Protein AF-A0A534SG46-F1 (afdb_monomer_lite)

Foldseek 3Di:
DDPPPLVCPVPDDPPDPFDVVLVSLVVVLVVVCCVQNQVNDNDDDDDDGPPVVVVPVVDDDPDDDPCPPPDPVCCDSPNPVNSNVD

Radius of gyration: 14.85 Å; chains: 1; bounding box: 37×29×41 Å

Sequence (86 aa):
MEENIDLLDDILIQERSINLQTLSDVITLAVEIAREGREGRRIGTLFVISDEETVLASSKPLILDPLWYHPGDEKHIKNPNMRETI

Structure (mmCIF, N/CA/C/O backbone):
data_AF-A0A534SG46-F1
#
_entry.id   AF-A0A534SG46-F1
#
loop_
_atom_site.group_PDB
_atom_site.id
_atom_site.type_symbol
_atom_site.label_atom_id
_atom_site.label_alt_id
_atom_site.label_comp_id
_atom_site.label_asym_id
_atom_site.label_entity_id
_atom_site.label_seq_id
_atom_site.pdbx_PDB_ins_code
_atom_site.Cartn_x
_atom_site.Cartn_y
_atom_site.Cartn_z
_atom_site.occupancy
_atom_site.B_iso_or_equiv
_atom_site.auth_seq_id
_atom_site.auth_comp_id
_atom_site.auth_asym_id
_atom_site.auth_atom_id
_atom_site.pdbx_PDB_model_num
ATOM 1 N N . MET A 1 1 ? -16.914 7.926 -24.742 1.00 40.66 1 MET A N 1
ATOM 2 C CA . MET A 1 1 ? -17.634 6.667 -24.488 1.00 40.66 1 MET A CA 1
ATOM 3 C C . MET A 1 1 ? -16.629 5.772 -23.800 1.00 40.66 1 MET A C 1
ATOM 5 O O . MET A 1 1 ? -15.908 5.057 -24.469 1.00 40.66 1 MET A O 1
ATOM 9 N N . GLU A 1 2 ? -16.489 5.938 -22.494 1.00 39.06 2 GLU A N 1
ATOM 10 C CA . GLU A 1 2 ? -15.734 5.019 -21.647 1.00 39.06 2 GLU A CA 1
ATOM 11 C C . GLU A 1 2 ? -16.664 4.754 -20.476 1.00 39.06 2 GLU A C 1
ATOM 13 O O . GLU A 1 2 ? -16.773 5.548 -19.545 1.00 39.06 2 GLU A O 1
ATOM 18 N N . GLU A 1 3 ? -17.458 3.698 -20.623 1.00 42.06 3 GLU A N 1
ATOM 19 C CA . GLU A 1 3 ? -18.115 3.062 -19.492 1.00 42.06 3 GLU A CA 1
ATOM 20 C C . GLU A 1 3 ? -16.998 2.467 -18.638 1.00 42.06 3 GLU A C 1
ATOM 22 O O . GLU A 1 3 ? -16.556 1.340 -18.848 1.00 42.06 3 GLU A O 1
ATOM 27 N N . ASN A 1 4 ? -16.484 3.269 -17.710 1.00 50.97 4 ASN A N 1
ATOM 28 C CA . ASN A 1 4 ? -15.740 2.743 -16.585 1.00 50.97 4 ASN A CA 1
ATOM 29 C C . ASN A 1 4 ? -16.800 2.194 -15.633 1.00 50.97 4 ASN A C 1
ATOM 31 O O . ASN A 1 4 ? -17.334 2.914 -14.794 1.00 50.97 4 ASN A O 1
ATOM 35 N N . ILE A 1 5 ? -17.219 0.955 -15.886 1.00 49.69 5 ILE A N 1
ATOM 36 C CA . ILE A 1 5 ? -17.948 0.167 -14.900 1.00 49.69 5 ILE A CA 1
ATOM 37 C C . ILE A 1 5 ? -16.941 -0.003 -13.767 1.00 49.69 5 ILE A C 1
ATOM 39 O O . ILE A 1 5 ? -16.028 -0.822 -13.888 1.00 49.69 5 ILE A O 1
ATOM 43 N N . ASP A 1 6 ? -17.036 0.832 -12.732 1.00 67.50 6 ASP A N 1
ATOM 44 C CA . ASP A 1 6 ? -16.239 0.668 -11.525 1.00 67.50 6 ASP A CA 1
ATOM 45 C C . ASP A 1 6 ? -16.719 -0.650 -10.916 1.00 67.50 6 ASP A C 1
ATOM 47 O O . ASP A 1 6 ? -17.780 -0.759 -10.306 1.00 67.50 6 ASP A O 1
ATOM 51 N N . LEU A 1 7 ? -15.985 -1.715 -11.245 1.00 67.19 7 LEU A N 1
ATOM 52 C CA . LEU A 1 7 ? -16.339 -3.120 -11.030 1.00 67.19 7 LEU A CA 1
ATOM 53 C C . LEU A 1 7 ? -16.576 -3.437 -9.545 1.00 67.19 7 LEU A C 1
ATOM 55 O O . LEU A 1 7 ? -17.030 -4.526 -9.194 1.00 67.19 7 LEU A O 1
ATOM 59 N N . LEU A 1 8 ? -16.229 -2.484 -8.682 1.00 74.00 8 LEU A N 1
ATOM 60 C CA . LEU A 1 8 ? -16.317 -2.549 -7.242 1.00 74.00 8 LEU A CA 1
ATOM 61 C C . LEU A 1 8 ? -17.466 -1.695 -6.674 1.00 74.00 8 LEU A C 1
ATOM 63 O O . LEU A 1 8 ? -17.735 -1.809 -5.482 1.00 74.00 8 LEU A O 1
ATOM 67 N N . ASP A 1 9 ? -18.193 -0.909 -7.475 1.00 75.19 9 ASP A N 1
ATOM 68 C CA . ASP A 1 9 ? -19.301 -0.056 -7.003 1.00 75.19 9 ASP A CA 1
ATOM 69 C C . ASP A 1 9 ? -20.346 -0.838 -6.196 1.00 75.19 9 ASP A C 1
ATOM 71 O O . ASP A 1 9 ? -2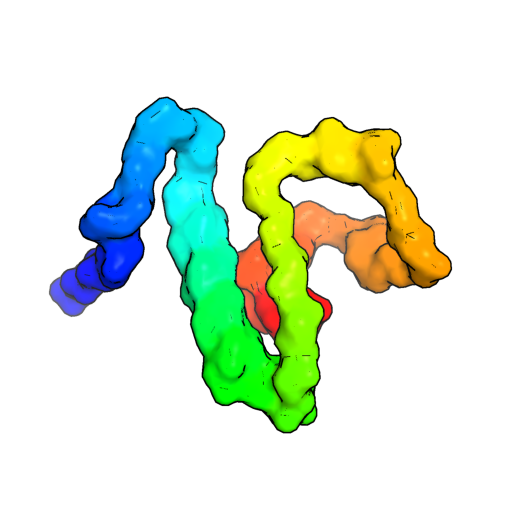0.815 -0.374 -5.157 1.00 75.19 9 ASP A O 1
ATOM 75 N N . ASP A 1 10 ? -20.648 -2.069 -6.619 1.00 71.19 10 ASP A N 1
ATOM 76 C CA . ASP A 1 10 ? -21.625 -2.941 -5.958 1.00 71.19 10 ASP A CA 1
ATOM 77 C C . ASP A 1 10 ? -21.156 -3.465 -4.585 1.00 71.19 10 ASP A C 1
ATOM 79 O O . ASP A 1 10 ? -21.972 -3.930 -3.784 1.00 71.19 10 ASP A O 1
ATOM 83 N N . ILE A 1 11 ? -19.850 -3.414 -4.295 1.00 74.56 11 ILE A N 1
ATOM 84 C CA . ILE A 1 11 ? -19.259 -3.895 -3.032 1.00 74.56 11 ILE A CA 1
ATOM 85 C C . ILE A 1 11 ? -18.721 -2.763 -2.144 1.00 74.56 11 ILE A C 1
ATOM 87 O O . ILE A 1 11 ? -18.466 -2.981 -0.955 1.00 74.56 11 ILE A O 1
ATOM 91 N N . LEU A 1 12 ? -18.540 -1.559 -2.691 1.00 72.12 12 LEU A N 1
ATOM 92 C CA . LEU A 1 12 ? -18.040 -0.395 -1.969 1.00 72.12 12 LEU A CA 1
ATOM 93 C C . LEU A 1 12 ? -19.181 0.293 -1.204 1.00 72.12 12 LEU A C 1
ATOM 95 O O . LEU A 1 12 ? -19.978 1.053 -1.745 1.00 72.12 12 LEU A O 1
ATOM 99 N N . ILE A 1 13 ? -19.246 0.053 0.105 1.00 68.25 13 ILE A N 1
ATOM 100 C CA . ILE A 1 13 ? -20.256 0.663 0.977 1.00 68.25 13 ILE A CA 1
ATOM 101 C C . ILE A 1 13 ? -19.837 2.103 1.330 1.00 68.25 13 ILE A C 1
ATOM 103 O O . ILE A 1 13 ? -18.823 2.314 1.996 1.00 68.25 13 ILE A O 1
ATOM 107 N N . GLN A 1 14 ? -20.653 3.099 0.963 1.00 64.38 14 GLN A N 1
ATOM 108 C CA . GLN A 1 14 ? -20.406 4.533 1.233 1.00 64.38 14 GLN A CA 1
ATOM 109 C C . GLN A 1 14 ? -20.585 4.967 2.706 1.00 64.38 14 GLN A C 1
ATOM 111 O O . GLN A 1 14 ? -20.634 6.153 3.017 1.00 64.38 14 GLN A O 1
ATOM 116 N N . GLU A 1 15 ? -20.716 4.028 3.637 1.00 63.72 15 GLU A N 1
ATOM 117 C CA . GLU A 1 15 ? -21.126 4.303 5.021 1.00 63.72 15 GLU A CA 1
ATOM 118 C C . GLU A 1 15 ? -19.994 4.892 5.884 1.00 63.72 15 GLU A C 1
ATOM 120 O O . GLU A 1 15 ? -20.232 5.413 6.973 1.00 63.72 15 GLU A O 1
ATOM 125 N N . ARG A 1 16 ? -18.746 4.850 5.404 1.00 63.19 16 ARG A N 1
ATOM 126 C CA . ARG A 1 16 ? -17.580 5.396 6.109 1.00 63.19 16 ARG A CA 1
ATOM 127 C C . ARG A 1 16 ? -16.954 6.521 5.291 1.00 63.19 16 ARG A C 1
ATOM 129 O O . ARG A 1 16 ? -16.923 6.433 4.069 1.00 63.19 16 ARG A O 1
ATOM 136 N N . SER A 1 17 ? -16.400 7.532 5.966 1.00 69.12 17 SER A N 1
ATOM 137 C CA . SER A 1 17 ? -15.575 8.612 5.389 1.00 69.12 17 SER A CA 1
ATOM 138 C C . SER A 1 17 ? -14.247 8.084 4.817 1.00 69.12 17 SER A C 1
ATOM 140 O O . SER A 1 17 ? -13.165 8.514 5.209 1.00 69.12 17 SER A O 1
ATOM 142 N N . ILE A 1 18 ? -14.324 7.089 3.940 1.00 73.06 18 ILE A N 1
ATOM 143 C CA . ILE A 1 18 ? -13.211 6.406 3.295 1.00 73.06 18 ILE A CA 1
ATOM 144 C C . ILE A 1 18 ? -13.144 6.911 1.860 1.00 73.06 18 ILE A C 1
ATOM 146 O O . ILE A 1 18 ? -14.159 7.072 1.183 1.00 73.06 18 ILE A O 1
ATOM 150 N N . ASN A 1 19 ? -11.927 7.149 1.383 1.00 81.75 19 ASN A N 1
ATOM 151 C CA . ASN A 1 19 ? -11.698 7.456 -0.016 1.00 81.75 19 ASN A CA 1
ATOM 152 C C . ASN A 1 19 ? -11.929 6.186 -0.855 1.00 81.75 19 ASN A C 1
ATOM 154 O O . ASN A 1 19 ? -11.076 5.297 -0.893 1.00 81.75 19 ASN A O 1
ATOM 158 N N . LEU A 1 20 ? -13.092 6.104 -1.508 1.00 83.56 20 LEU A N 1
ATOM 159 C CA . LEU A 1 20 ? -13.485 4.952 -2.329 1.00 83.56 20 LEU A CA 1
ATOM 160 C C . LEU A 1 20 ? -12.530 4.714 -3.49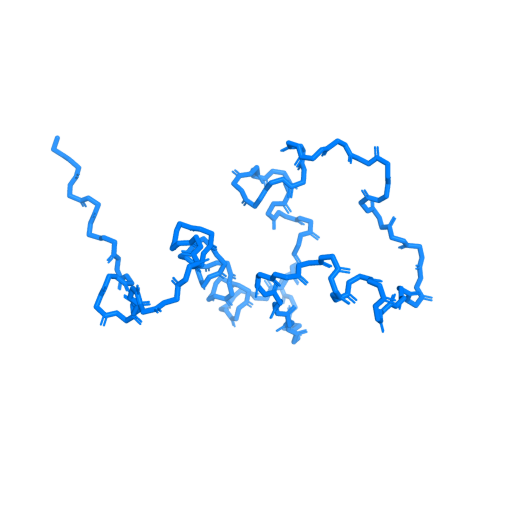8 1.00 83.56 20 LEU A C 1
ATOM 162 O O . LEU A 1 20 ? -12.265 3.566 -3.837 1.00 83.56 20 LEU A O 1
ATOM 166 N N . GLN A 1 21 ? -11.946 5.778 -4.053 1.00 84.56 21 GLN A N 1
ATOM 167 C CA . GLN A 1 21 ? -10.960 5.649 -5.119 1.00 84.56 21 GLN A CA 1
ATOM 168 C C . GLN A 1 21 ? -9.710 4.919 -4.623 1.00 84.56 21 GLN A C 1
ATOM 170 O O . GLN A 1 21 ? -9.252 3.986 -5.272 1.00 84.56 21 GLN A O 1
ATOM 175 N N . THR A 1 22 ? -9.174 5.309 -3.462 1.00 85.75 22 THR A N 1
ATOM 176 C CA . THR A 1 22 ? -8.021 4.617 -2.865 1.00 85.75 22 THR A CA 1
ATOM 177 C C . THR A 1 22 ? -8.358 3.160 -2.564 1.00 85.75 22 THR A C 1
ATOM 179 O O . THR A 1 22 ? -7.541 2.280 -2.815 1.00 85.75 22 THR A O 1
ATOM 182 N N . LEU A 1 23 ? -9.561 2.889 -2.055 1.00 87.19 23 LEU A N 1
ATOM 183 C CA . LEU A 1 23 ? -10.002 1.527 -1.767 1.00 87.19 23 LEU A CA 1
ATOM 184 C C . LEU A 1 23 ? -10.093 0.673 -3.044 1.00 87.19 23 LEU A C 1
ATOM 186 O O . LEU A 1 23 ? -9.586 -0.448 -3.053 1.00 87.19 23 LEU A O 1
ATOM 190 N N . SER A 1 24 ? -10.665 1.216 -4.121 1.00 88.31 24 SER A N 1
ATOM 191 C CA . SER A 1 24 ? -10.746 0.563 -5.434 1.00 88.31 24 SER A CA 1
ATOM 192 C C . SER A 1 24 ? -9.350 0.263 -6.008 1.00 88.31 24 SER A C 1
ATOM 194 O O . SER A 1 24 ? -9.055 -0.877 -6.388 1.00 88.31 24 SER A O 1
ATOM 196 N N . ASP A 1 25 ? -8.437 1.241 -5.952 1.00 88.56 25 ASP A N 1
ATOM 197 C CA . ASP A 1 25 ? -7.050 1.087 -6.414 1.00 88.56 25 ASP A CA 1
ATOM 198 C C . ASP A 1 25 ? -6.296 -0.010 -5.627 1.00 88.56 25 ASP A C 1
ATOM 200 O O . ASP A 1 25 ? -5.551 -0.801 -6.218 1.00 88.56 25 ASP A O 1
ATOM 204 N N . VAL A 1 26 ? -6.497 -0.080 -4.301 1.00 90.56 26 VAL A N 1
ATOM 205 C CA . VAL A 1 26 ? -5.869 -1.084 -3.420 1.00 90.56 26 VAL A CA 1
ATOM 206 C C . VAL A 1 26 ? -6.444 -2.479 -3.654 1.00 90.56 26 VAL A C 1
ATOM 208 O O . VAL A 1 26 ? -5.677 -3.437 -3.733 1.00 90.56 26 VAL A O 1
ATOM 211 N N . ILE A 1 27 ? -7.767 -2.622 -3.785 1.00 91.12 27 ILE A N 1
ATOM 212 C CA . ILE A 1 27 ? -8.396 -3.924 -4.069 1.00 91.12 27 ILE A CA 1
ATOM 213 C C . ILE A 1 27 ? -7.889 -4.469 -5.405 1.00 91.12 27 ILE A C 1
ATOM 215 O O . ILE A 1 27 ? -7.521 -5.642 -5.490 1.00 91.12 27 ILE A O 1
ATOM 219 N N . THR A 1 28 ? -7.808 -3.612 -6.422 1.00 90.12 28 THR A N 1
ATOM 220 C CA . THR A 1 28 ? -7.267 -3.980 -7.734 1.00 90.12 28 THR A CA 1
ATOM 221 C C . THR A 1 28 ? -5.831 -4.498 -7.610 1.00 90.12 28 THR A C 1
ATOM 223 O O . THR A 1 28 ? -5.534 -5.600 -8.074 1.00 90.12 28 THR A O 1
ATOM 226 N N . LEU A 1 29 ? -4.960 -3.769 -6.900 1.00 89.56 29 LEU A N 1
ATOM 227 C CA . LEU A 1 29 ? -3.580 -4.201 -6.642 1.00 89.56 29 LEU A CA 1
ATOM 228 C C . LEU A 1 29 ? -3.517 -5.524 -5.859 1.00 89.56 29 LEU A C 1
ATOM 230 O O . LEU A 1 29 ? -2.724 -6.406 -6.182 1.00 89.56 29 LEU A O 1
ATOM 234 N N . ALA A 1 30 ? -4.370 -5.704 -4.850 1.00 90.94 30 ALA A N 1
ATOM 235 C CA . ALA A 1 30 ? -4.408 -6.932 -4.063 1.00 90.94 30 ALA A CA 1
ATOM 236 C C . ALA A 1 30 ? -4.766 -8.158 -4.923 1.00 90.94 30 ALA A C 1
ATOM 238 O O . ALA A 1 30 ? -4.173 -9.225 -4.748 1.00 90.94 30 ALA A O 1
ATOM 239 N N . VAL A 1 31 ? -5.696 -8.011 -5.873 1.00 91.19 31 VAL A N 1
ATOM 240 C CA . VAL A 1 31 ? -6.057 -9.074 -6.826 1.00 91.19 31 VAL A CA 1
ATOM 241 C C . VAL A 1 31 ? -4.904 -9.377 -7.787 1.00 91.19 31 VAL A C 1
ATOM 243 O O . VAL A 1 31 ? -4.627 -10.551 -8.048 1.00 91.19 31 VAL A O 1
ATOM 246 N N . GLU A 1 32 ? -4.205 -8.353 -8.284 1.00 89.00 32 GLU A N 1
ATOM 247 C CA . GLU A 1 32 ? -3.009 -8.521 -9.122 1.00 89.00 32 GLU A CA 1
ATOM 248 C C . GLU A 1 32 ? -1.925 -9.320 -8.386 1.00 89.00 32 GLU A C 1
ATOM 250 O O . GLU A 1 32 ? -1.490 -10.362 -8.884 1.00 89.00 32 GLU A O 1
ATOM 255 N N . ILE A 1 33 ? -1.580 -8.916 -7.158 1.00 90.44 33 ILE A N 1
ATOM 256 C CA . ILE A 1 33 ? -0.603 -9.621 -6.312 1.00 90.44 33 ILE A CA 1
ATOM 257 C C . ILE A 1 33 ? -1.060 -11.053 -6.018 1.00 90.44 33 ILE A C 1
ATOM 259 O O . ILE A 1 33 ? -0.253 -11.981 -6.066 1.00 90.44 33 ILE A O 1
ATOM 263 N N . ALA A 1 34 ? -2.346 -11.273 -5.740 1.00 90.25 34 ALA A N 1
ATOM 264 C CA . ALA A 1 34 ? -2.865 -12.613 -5.476 1.00 90.25 34 ALA A CA 1
ATOM 265 C C . ALA A 1 34 ? -2.758 -13.539 -6.701 1.00 90.25 34 ALA A C 1
ATOM 267 O O . ALA A 1 34 ? -2.521 -14.742 -6.547 1.00 90.25 34 ALA A O 1
ATOM 268 N N . ARG A 1 35 ? -2.931 -12.994 -7.914 1.00 90.62 35 ARG A N 1
ATOM 269 C CA . ARG A 1 35 ? -2.895 -13.763 -9.165 1.00 90.62 35 ARG A CA 1
ATOM 270 C C . ARG A 1 35 ? -1.474 -14.006 -9.665 1.00 90.62 35 ARG A C 1
ATOM 272 O O . ARG A 1 35 ? -1.157 -15.128 -10.061 1.00 90.62 35 ARG A O 1
ATOM 279 N N . GLU A 1 36 ? -0.651 -12.967 -9.699 1.00 89.50 36 GLU A N 1
ATOM 280 C CA . GLU A 1 36 ? 0.683 -12.998 -10.314 1.00 89.50 36 GLU A CA 1
ATOM 281 C C . GLU A 1 36 ? 1.788 -13.289 -9.298 1.00 89.50 36 GLU A C 1
ATOM 283 O O . GLU A 1 36 ? 2.834 -13.848 -9.641 1.00 89.50 36 GLU A O 1
ATOM 288 N N . GLY A 1 37 ? 1.542 -12.964 -8.029 1.00 87.69 37 GLY A N 1
ATOM 289 C CA . GLY A 1 37 ? 2.603 -12.805 -7.051 1.00 87.69 37 GLY A CA 1
ATOM 290 C C . GLY A 1 37 ? 3.419 -11.538 -7.314 1.00 87.69 37 GLY A C 1
ATOM 291 O O . GLY A 1 37 ? 3.194 -10.808 -8.275 1.00 87.69 37 GLY A O 1
ATOM 292 N N . ARG A 1 38 ? 4.417 -11.289 -6.470 1.00 86.88 38 ARG A N 1
ATOM 293 C CA . ARG A 1 38 ? 5.410 -10.234 -6.699 1.00 86.88 38 ARG A CA 1
ATOM 294 C C . ARG A 1 38 ? 6.660 -10.886 -7.276 1.00 86.88 38 ARG A C 1
ATOM 296 O O . ARG A 1 38 ? 7.107 -11.908 -6.755 1.00 86.88 38 ARG A O 1
ATOM 303 N N . GLU A 1 39 ? 7.186 -10.354 -8.378 1.00 85.19 39 GLU A N 1
ATOM 304 C CA . GLU A 1 39 ? 8.339 -10.941 -9.090 1.00 85.19 39 GLU A CA 1
ATOM 305 C C . GLU A 1 39 ? 8.137 -12.436 -9.445 1.00 85.19 39 GLU A C 1
ATOM 307 O O . GLU A 1 39 ? 9.073 -13.240 -9.440 1.00 85.19 39 GLU A O 1
ATOM 312 N N . GLY A 1 40 ? 6.885 -12.842 -9.697 1.00 84.69 40 GLY A N 1
ATOM 313 C CA . GLY A 1 40 ? 6.503 -14.231 -9.981 1.00 84.69 40 GLY A CA 1
ATOM 314 C C . GLY A 1 40 ? 6.500 -15.167 -8.764 1.00 84.69 40 GLY A C 1
ATOM 315 O O . GLY A 1 40 ? 6.367 -16.384 -8.921 1.00 84.69 40 GLY A O 1
ATOM 316 N N . ARG A 1 41 ? 6.651 -14.636 -7.543 1.00 87.19 41 ARG A N 1
ATOM 317 C CA . ARG A 1 41 ? 6.589 -15.397 -6.288 1.00 87.19 41 ARG A CA 1
ATOM 318 C C . ARG A 1 41 ? 5.303 -15.090 -5.536 1.00 87.19 41 ARG A C 1
ATOM 320 O O . ARG A 1 41 ? 4.925 -13.936 -5.362 1.00 87.19 41 ARG A O 1
ATOM 327 N N . ARG A 1 42 ? 4.653 -16.134 -5.019 1.00 87.06 42 ARG A N 1
ATOM 328 C CA . ARG A 1 42 ? 3.493 -15.973 -4.135 1.00 87.06 42 ARG A CA 1
ATOM 329 C C . ARG A 1 42 ? 3.962 -15.417 -2.797 1.00 87.06 42 ARG A C 1
ATOM 331 O O . ARG A 1 42 ? 4.665 -16.108 -2.061 1.00 87.06 42 ARG A O 1
ATOM 338 N N . ILE A 1 43 ? 3.568 -14.187 -2.502 1.00 84.62 43 ILE A N 1
ATOM 339 C CA . ILE A 1 43 ? 3.871 -13.498 -1.250 1.00 84.62 43 ILE A CA 1
ATOM 340 C C . ILE A 1 43 ? 2.537 -13.139 -0.603 1.00 84.62 43 ILE A C 1
ATOM 342 O O . ILE A 1 43 ? 1.622 -12.670 -1.274 1.00 84.62 43 ILE A O 1
ATOM 346 N N . GLY A 1 44 ? 2.405 -13.431 0.691 1.00 87.75 44 GLY A N 1
ATOM 347 C CA . GLY A 1 44 ? 1.270 -12.949 1.466 1.00 87.75 44 GLY A CA 1
ATOM 348 C C . GLY A 1 44 ? 1.438 -11.457 1.720 1.00 87.75 44 GLY A C 1
ATOM 349 O O . GLY A 1 44 ? 2.460 -11.054 2.272 1.00 87.75 44 GLY A O 1
ATOM 350 N N . THR A 1 45 ? 0.440 -10.664 1.340 1.00 90.12 45 THR A N 1
ATOM 351 C CA . THR A 1 45 ? 0.481 -9.201 1.445 1.00 90.12 45 THR A CA 1
ATOM 352 C C . THR A 1 45 ? -0.661 -8.707 2.323 1.00 90.12 45 THR A C 1
ATOM 354 O O . THR A 1 45 ? -1.794 -9.176 2.204 1.00 90.12 45 THR A O 1
ATOM 357 N N . LEU A 1 46 ? -0.356 -7.765 3.217 1.00 90.12 46 LEU A N 1
ATOM 358 C CA . LEU A 1 46 ? -1.326 -7.087 4.070 1.00 90.12 46 LEU A CA 1
ATOM 359 C C . LEU A 1 46 ? -1.413 -5.622 3.649 1.00 9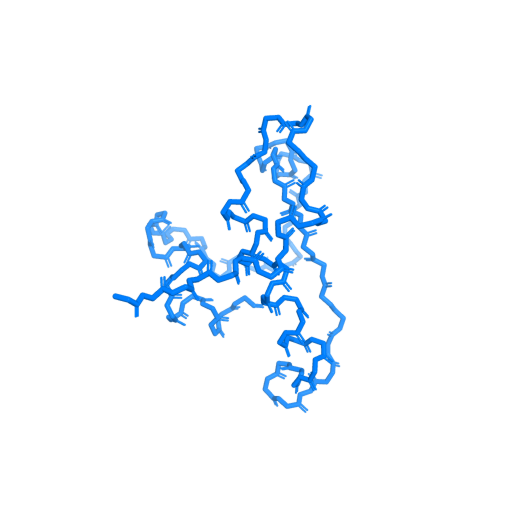0.12 46 LEU A C 1
ATOM 361 O O . LEU A 1 46 ? -0.401 -4.928 3.624 1.00 90.12 46 LEU A O 1
ATOM 365 N N . PHE A 1 47 ? -2.631 -5.155 3.395 1.00 90.69 47 PHE A N 1
ATOM 366 C CA . PHE A 1 47 ? -2.923 -3.743 3.186 1.00 90.69 47 PHE A CA 1
ATOM 367 C C . PHE A 1 47 ? -3.644 -3.177 4.404 1.00 90.69 47 PHE A C 1
ATOM 369 O O . PHE A 1 47 ? -4.561 -3.802 4.940 1.00 90.69 47 PHE A O 1
ATOM 376 N N . VAL A 1 48 ? -3.243 -1.978 4.816 1.00 89.25 48 VAL A N 1
ATOM 377 C CA . VAL A 1 48 ? -3.950 -1.174 5.815 1.00 89.25 48 VAL A CA 1
ATOM 378 C C . VAL A 1 48 ? -4.407 0.097 5.120 1.00 89.25 48 VAL A C 1
ATOM 380 O O . VAL A 1 48 ? -3.624 0.744 4.429 1.00 89.25 48 VAL A O 1
ATOM 383 N N . ILE A 1 49 ? -5.690 0.414 5.253 1.00 87.19 49 ILE A N 1
ATOM 384 C CA . ILE A 1 49 ? -6.334 1.519 4.546 1.00 87.19 49 ILE A CA 1
ATOM 385 C C . ILE A 1 49 ? -6.981 2.416 5.595 1.00 87.19 49 ILE A C 1
ATOM 387 O O . ILE A 1 49 ? -7.681 1.914 6.475 1.00 87.19 49 ILE A O 1
ATOM 391 N N . SER A 1 50 ? -6.778 3.727 5.445 1.00 84.75 50 SER A N 1
ATOM 392 C CA . SER A 1 50 ? -7.191 4.777 6.387 1.00 84.75 50 SER A CA 1
ATOM 393 C C . SER A 1 50 ? -6.414 4.799 7.709 1.00 84.75 50 SER A C 1
ATOM 395 O O . SER A 1 50 ? -5.753 3.836 8.083 1.00 84.75 50 SER A O 1
ATOM 397 N N . ASP A 1 51 ? -6.505 5.944 8.397 1.00 86.75 51 ASP A N 1
ATOM 398 C CA . ASP A 1 51 ? -5.895 6.209 9.709 1.00 86.75 51 ASP A CA 1
ATOM 399 C C . ASP A 1 51 ? -4.388 5.883 9.775 1.00 86.75 51 ASP A C 1
ATOM 401 O O . ASP A 1 51 ? -3.885 5.276 10.724 1.00 86.75 51 ASP A O 1
ATOM 405 N N . GLU A 1 52 ? -3.656 6.273 8.724 1.00 87.12 52 GLU A N 1
ATOM 406 C CA . GLU A 1 52 ? -2.222 5.987 8.601 1.00 87.12 52 GLU A CA 1
ATOM 407 C C . GLU A 1 52 ? -1.410 6.575 9.760 1.00 87.12 52 GLU A C 1
ATOM 409 O O . GLU A 1 52 ? -0.471 5.938 10.229 1.00 87.12 52 GLU A O 1
ATOM 414 N N . GLU A 1 53 ? -1.801 7.744 10.276 1.00 89.50 53 GLU A N 1
ATOM 415 C CA . GLU A 1 53 ? -1.116 8.406 11.387 1.00 89.50 53 GLU A CA 1
ATOM 416 C C . GLU A 1 53 ? -1.146 7.541 12.654 1.00 89.50 53 GLU A C 1
ATOM 418 O O . GLU A 1 53 ? -0.103 7.311 13.272 1.00 89.50 53 GLU A O 1
ATOM 423 N N . THR A 1 54 ? -2.313 6.995 13.017 1.00 92.88 54 THR A N 1
ATOM 424 C CA . THR A 1 54 ? -2.457 6.127 14.197 1.00 92.88 54 THR A CA 1
ATOM 425 C C . THR A 1 54 ? -1.703 4.810 14.020 1.00 92.88 54 THR A C 1
ATOM 427 O O . THR A 1 54 ? -1.059 4.320 14.959 1.00 92.88 54 THR A O 1
ATOM 430 N N . VAL A 1 55 ? -1.742 4.240 12.811 1.00 91.25 55 VAL A N 1
ATOM 431 C CA . VAL A 1 55 ? -1.040 2.992 12.480 1.00 91.25 55 VAL A CA 1
ATOM 432 C C . VAL A 1 55 ? 0.472 3.188 12.556 1.00 91.25 55 VAL A C 1
ATOM 434 O O . VAL A 1 55 ? 1.157 2.391 13.199 1.00 91.25 55 VAL A O 1
ATOM 437 N N . LEU A 1 56 ? 1.003 4.258 11.963 1.00 90.25 56 LEU A N 1
ATOM 438 C CA . LEU A 1 56 ? 2.432 4.582 11.988 1.00 90.25 56 LEU A CA 1
ATOM 439 C C . LEU A 1 56 ? 2.913 4.943 13.398 1.00 90.25 56 LEU A C 1
ATOM 441 O O . LEU A 1 56 ? 4.015 4.558 13.779 1.00 90.25 56 LEU A O 1
ATOM 445 N N . ALA A 1 57 ? 2.088 5.608 14.212 1.00 94.25 57 ALA A N 1
ATOM 446 C CA . ALA A 1 57 ? 2.416 5.879 15.614 1.00 94.25 57 ALA A CA 1
ATOM 447 C C . ALA A 1 57 ? 2.514 4.595 16.462 1.00 94.25 57 ALA A C 1
ATOM 449 O O . ALA A 1 57 ? 3.271 4.543 17.436 1.00 94.25 57 ALA A O 1
ATOM 450 N N . SER A 1 58 ? 1.760 3.557 16.086 1.00 94.50 58 SER A N 1
ATOM 451 C CA . SER A 1 58 ? 1.659 2.289 16.821 1.00 94.50 58 SER A CA 1
ATOM 452 C C . SER A 1 58 ? 2.532 1.168 16.245 1.00 94.50 58 SER A C 1
ATOM 454 O O . SER A 1 58 ? 2.590 0.080 16.822 1.00 94.50 58 SER A O 1
ATOM 456 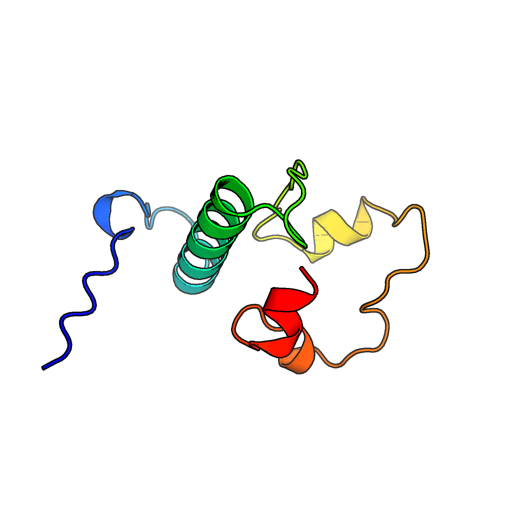N N . SER A 1 59 ? 3.213 1.404 15.123 1.00 92.06 59 SER A N 1
ATOM 457 C CA . SER A 1 59 ? 4.031 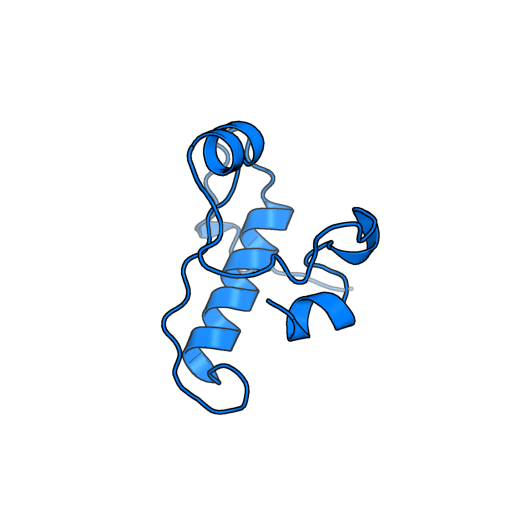0.410 14.423 1.00 92.06 59 SER A CA 1
ATOM 458 C C . SER A 1 59 ? 5.448 0.919 14.172 1.00 92.06 59 SER A C 1
ATOM 460 O O . SER A 1 59 ? 5.731 2.113 14.217 1.00 92.06 59 SER A O 1
ATOM 462 N N . LYS A 1 60 ? 6.387 -0.009 13.968 1.00 89.44 60 LYS A N 1
ATOM 463 C CA . LYS A 1 60 ? 7.772 0.307 13.604 1.00 89.44 60 LYS A CA 1
ATOM 464 C C . LYS A 1 60 ? 8.253 -0.698 12.563 1.00 89.44 60 LYS A C 1
ATOM 466 O O . LYS A 1 60 ? 7.994 -1.893 12.740 1.00 89.44 60 LYS A O 1
ATOM 471 N N . PRO A 1 61 ? 8.952 -0.253 11.508 1.00 89.75 61 PRO A N 1
ATOM 472 C CA . PRO A 1 61 ? 9.500 -1.166 10.521 1.00 89.75 61 PRO A CA 1
ATOM 473 C C . PRO A 1 61 ? 10.606 -2.022 11.158 1.00 89.75 61 PRO A C 1
ATOM 475 O O . PRO A 1 61 ? 11.369 -1.554 12.004 1.00 89.75 61 PRO A O 1
ATOM 478 N N . LEU A 1 62 ? 10.680 -3.298 10.768 1.00 91.44 62 LEU A N 1
ATOM 479 C CA . LEU A 1 62 ? 11.727 -4.222 11.237 1.00 91.44 62 LEU A CA 1
ATOM 480 C C . LEU A 1 62 ? 13.088 -3.947 10.583 1.00 91.44 62 LEU A C 1
ATOM 482 O O . LEU A 1 62 ? 14.127 -4.306 11.134 1.00 91.44 62 LEU A O 1
ATOM 486 N N . ILE A 1 63 ? 13.066 -3.338 9.400 1.00 91.12 63 ILE A N 1
ATOM 487 C CA . ILE A 1 63 ? 14.231 -2.942 8.607 1.00 91.12 63 ILE A CA 1
ATOM 488 C C . ILE A 1 63 ? 14.134 -1.449 8.266 1.00 91.12 63 ILE A C 1
ATOM 490 O O . ILE A 1 63 ? 13.239 -0.756 8.745 1.00 91.12 63 ILE A O 1
ATOM 494 N N . LEU A 1 64 ? 15.054 -0.945 7.443 1.00 90.31 64 LEU A N 1
ATOM 495 C CA . LEU A 1 64 ? 14.951 0.402 6.885 1.00 90.31 64 LEU A CA 1
ATOM 496 C C . LEU A 1 64 ? 13.660 0.536 6.064 1.00 90.31 64 LEU A C 1
ATOM 498 O O . LEU A 1 64 ? 13.379 -0.326 5.235 1.00 90.31 64 LEU A O 1
ATOM 502 N N . ASP A 1 65 ? 12.915 1.620 6.275 1.00 88.94 65 ASP A N 1
ATOM 503 C CA . ASP A 1 65 ? 11.796 1.985 5.407 1.00 88.94 65 ASP A CA 1
ATOM 504 C C . ASP A 1 65 ? 12.347 2.472 4.049 1.00 88.94 65 ASP A C 1
ATOM 506 O O . ASP A 1 65 ? 13.005 3.518 4.006 1.00 88.94 65 ASP A O 1
ATOM 510 N N . PRO A 1 66 ? 12.118 1.731 2.946 1.00 87.38 66 PRO A N 1
ATOM 511 C CA . PRO A 1 66 ? 12.648 2.085 1.633 1.00 87.38 66 PRO A CA 1
ATOM 512 C C . PRO A 1 66 ? 11.981 3.329 1.031 1.00 87.38 66 PRO A C 1
ATOM 514 O O . PRO A 1 66 ? 12.516 3.887 0.079 1.00 87.38 66 PRO A O 1
ATOM 517 N N . LEU A 1 67 ? 10.837 3.770 1.566 1.00 88.44 67 LEU A N 1
ATOM 518 C CA . LEU A 1 67 ? 10.098 4.950 1.105 1.00 88.44 67 LEU A CA 1
ATOM 519 C C . LEU A 1 67 ? 10.361 6.187 1.975 1.00 88.44 67 LEU A C 1
ATOM 521 O O . LEU A 1 67 ? 9.787 7.261 1.752 1.00 88.44 67 LEU A O 1
ATOM 525 N N . TRP A 1 68 ? 11.240 6.062 2.967 1.00 88.19 68 TRP A N 1
ATOM 526 C CA . TRP A 1 68 ? 11.579 7.148 3.871 1.00 88.19 68 TRP A CA 1
ATOM 527 C C . TRP A 1 68 ? 12.261 8.302 3.112 1.00 88.19 68 TRP A C 1
ATOM 529 O O . TRP A 1 68 ? 13.116 8.085 2.261 1.00 88.19 68 TRP A O 1
ATOM 539 N N . TYR A 1 69 ? 11.873 9.546 3.415 1.00 90.25 69 TYR A N 1
ATOM 540 C CA . TYR A 1 69 ? 12.245 10.785 2.696 1.00 90.25 69 TYR A CA 1
ATOM 541 C C . TYR A 1 69 ? 11.750 10.943 1.249 1.00 90.25 69 TYR A C 1
ATOM 543 O O . TYR A 1 69 ? 11.945 12.021 0.685 1.00 90.25 69 TYR A O 1
ATOM 551 N N . HIS A 1 70 ? 11.056 9.965 0.661 1.00 90.44 70 HIS A N 1
ATOM 552 C CA . HIS A 1 70 ? 10.417 10.179 -0.638 1.00 90.44 70 HIS A CA 1
ATOM 553 C C . HIS A 1 70 ? 9.209 11.121 -0.508 1.00 90.44 70 HIS A C 1
ATOM 555 O O . HIS A 1 70 ? 8.447 11.021 0.472 1.00 90.44 70 HIS A O 1
ATOM 561 N N . PRO A 1 71 ? 9.015 12.039 -1.473 1.00 91.94 71 PRO A N 1
ATOM 562 C CA . PRO A 1 71 ? 7.897 12.968 -1.454 1.00 91.94 71 PRO A CA 1
ATOM 563 C C . PRO A 1 71 ? 6.565 12.215 -1.622 1.00 91.94 71 PRO A C 1
ATOM 565 O O . PRO A 1 71 ? 6.505 11.088 -2.115 1.00 91.94 71 PRO A O 1
ATOM 568 N N . GLY A 1 72 ? 5.482 12.785 -1.088 1.00 87.75 72 GLY A N 1
ATOM 569 C CA . GLY A 1 72 ? 4.196 12.085 -0.959 1.00 87.75 72 GLY A CA 1
ATOM 570 C C . GLY A 1 72 ? 3.553 11.708 -2.295 1.00 87.75 72 GLY A C 1
ATOM 571 O O . GLY A 1 72 ? 2.942 10.650 -2.413 1.00 87.75 72 GLY A O 1
ATOM 572 N N . ASP A 1 73 ? 3.733 12.547 -3.306 1.00 88.75 73 ASP A N 1
ATOM 573 C CA . ASP A 1 73 ? 3.279 12.337 -4.679 1.00 88.75 73 ASP A CA 1
ATOM 574 C C . ASP A 1 73 ? 3.990 11.163 -5.364 1.00 88.75 73 ASP A C 1
ATOM 576 O O . ASP A 1 73 ? 3.342 10.384 -6.066 1.00 88.75 73 ASP A O 1
ATOM 580 N N . GLU A 1 74 ? 5.285 10.960 -5.101 1.00 89.38 74 GLU A N 1
ATOM 581 C CA . GLU A 1 74 ? 6.008 9.780 -5.590 1.00 89.38 74 GLU A CA 1
ATOM 582 C C . GLU A 1 74 ? 5.482 8.483 -4.966 1.00 89.38 74 GLU A C 1
ATOM 584 O O . GLU A 1 74 ? 5.464 7.454 -5.640 1.00 89.38 74 GLU A O 1
ATOM 589 N N . LYS A 1 75 ? 4.997 8.542 -3.720 1.00 88.94 75 LYS A N 1
ATOM 590 C CA . LYS A 1 75 ? 4.453 7.402 -2.960 1.00 88.94 75 LYS A CA 1
ATOM 591 C C . LYS A 1 75 ? 2.992 7.077 -3.262 1.00 88.94 75 LYS A C 1
ATOM 593 O O . LYS A 1 75 ? 2.423 6.168 -2.662 1.00 88.94 75 LYS A O 1
ATOM 598 N N . HIS A 1 76 ? 2.366 7.797 -4.185 1.00 88.19 76 HIS A N 1
ATOM 599 C CA . HIS A 1 76 ? 0.959 7.594 -4.494 1.00 88.19 76 HIS A CA 1
ATOM 600 C C . HIS A 1 76 ? 0.727 6.259 -5.229 1.00 88.19 76 HIS A C 1
ATOM 602 O O . HIS A 1 76 ? 1.396 5.969 -6.215 1.00 88.19 76 HIS A O 1
ATOM 608 N N . ILE A 1 77 ? -0.293 5.485 -4.839 1.00 86.25 77 ILE A N 1
ATOM 609 C CA . ILE A 1 77 ? -0.616 4.159 -5.424 1.00 86.25 77 ILE A CA 1
ATOM 610 C C . ILE A 1 77 ? -0.922 4.180 -6.935 1.00 86.25 77 ILE A C 1
ATOM 612 O O . ILE A 1 77 ? -0.863 3.164 -7.621 1.00 86.25 77 ILE A O 1
ATOM 616 N N . LYS A 1 78 ? -1.251 5.358 -7.468 1.00 84.81 78 LYS A N 1
ATOM 617 C CA . LYS A 1 78 ? -1.488 5.57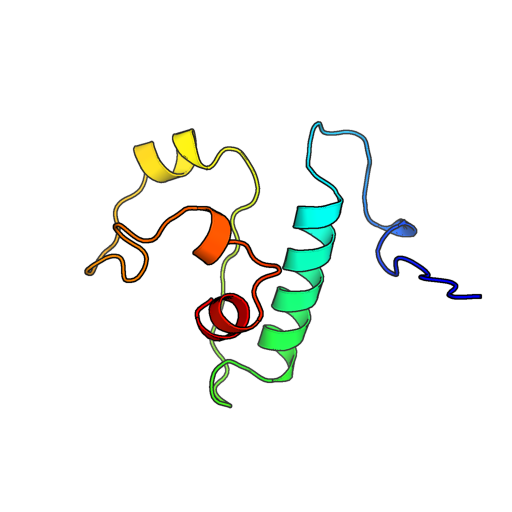5 -8.904 1.00 84.81 78 LYS A CA 1
ATOM 618 C C . LYS A 1 78 ? -0.204 5.795 -9.703 1.00 84.81 78 LYS A C 1
ATOM 620 O O . LYS A 1 78 ? -0.255 5.753 -10.927 1.00 84.81 78 LYS A O 1
ATOM 625 N N . ASN A 1 79 ? 0.927 6.044 -9.044 1.00 87.56 79 ASN A N 1
ATOM 626 C CA . ASN A 1 79 ? 2.217 6.144 -9.710 1.00 87.56 79 ASN A CA 1
ATOM 627 C C . ASN A 1 79 ? 2.651 4.735 -10.162 1.00 87.56 79 ASN A C 1
ATOM 629 O O . ASN A 1 79 ? 2.876 3.880 -9.303 1.00 87.56 79 ASN A O 1
ATOM 633 N N . PRO A 1 80 ? 2.808 4.469 -11.473 1.00 82.38 80 PRO A N 1
ATOM 634 C CA . PRO A 1 80 ? 3.193 3.144 -11.963 1.00 82.38 80 PRO A CA 1
ATOM 635 C C . PRO A 1 80 ? 4.523 2.653 -11.380 1.00 82.38 80 PRO A C 1
ATOM 637 O O . PRO A 1 80 ? 4.656 1.479 -11.057 1.00 82.38 80 PRO A O 1
ATOM 640 N N . ASN A 1 81 ? 5.479 3.561 -11.161 1.00 83.00 81 ASN A N 1
ATOM 641 C CA . ASN A 1 81 ? 6.769 3.213 -10.559 1.00 83.00 81 ASN A CA 1
ATOM 642 C C . ASN A 1 81 ? 6.623 2.802 -9.081 1.00 83.00 81 ASN A C 1
ATOM 644 O O . ASN A 1 81 ? 7.395 1.987 -8.582 1.00 83.00 81 ASN A O 1
ATOM 648 N N . MET A 1 82 ? 5.617 3.345 -8.386 1.00 86.00 82 MET A N 1
ATOM 649 C CA . MET A 1 82 ? 5.304 2.990 -7.000 1.00 86.00 82 MET A CA 1
ATOM 650 C C . MET A 1 82 ? 4.523 1.678 -6.907 1.00 86.00 82 MET A C 1
ATOM 652 O O . MET A 1 82 ? 4.771 0.895 -5.997 1.00 86.00 82 MET A O 1
ATOM 656 N N . ARG A 1 83 ? 3.630 1.387 -7.863 1.00 80.88 83 ARG A N 1
ATOM 657 C CA . ARG A 1 83 ? 2.900 0.102 -7.909 1.00 80.88 83 ARG A CA 1
ATOM 658 C C . ARG A 1 83 ? 3.832 -1.101 -7.981 1.00 80.88 83 ARG A C 1
ATOM 660 O O . ARG A 1 83 ? 3.541 -2.131 -7.398 1.00 80.88 83 ARG A O 1
ATOM 667 N N . GLU A 1 84 ? 4.969 -0.951 -8.651 1.00 75.12 84 GLU A N 1
ATOM 668 C CA . GLU A 1 84 ? 6.000 -1.989 -8.692 1.00 75.12 84 GLU A CA 1
ATOM 669 C C . GLU A 1 84 ? 6.872 -2.042 -7.421 1.00 75.12 84 GLU A C 1
ATOM 671 O O . GLU A 1 84 ? 7.716 -2.921 -7.259 1.00 75.12 84 GLU A O 1
ATOM 676 N N . THR A 1 85 ? 6.712 -1.104 -6.500 1.00 81.56 85 THR A N 1
ATOM 677 C CA . THR A 1 85 ? 7.475 -1.085 -5.247 1.00 81.56 85 THR A CA 1
ATOM 678 C C . THR A 1 85 ? 6.669 -1.663 -4.079 1.00 81.56 85 THR A C 1
ATOM 680 O O . THR A 1 85 ? 7.270 -2.201 -3.150 1.00 81.56 85 THR A O 1
ATOM 683 N N . ILE A 1 86 ? 5.333 -1.578 -4.140 1.00 78.44 86 ILE A N 1
ATOM 684 C CA . ILE A 1 86 ? 4.375 -2.067 -3.130 1.00 78.44 86 ILE A CA 1
ATOM 685 C C . ILE A 1 86 ? 3.986 -3.521 -3.421 1.00 78.44 86 ILE A C 1
ATOM 687 O O . ILE A 1 86 ? 4.259 -4.387 -2.560 1.00 78.44 86 ILE A O 1
#

Secondary structure (DSSP, 8-state):
------TTTTT--TTSS--HHHHHHHHHHHHHHHHH-BTTB--------S-HHHHHHH---SS--TTTT--TTTT-TT-HHHHTT-

pLDDT: mean 82.64, std 12.11, range [39.06, 94.5]